Protein AF-T1F356-F1 (afdb_monomer)

pLDDT: mean 73.95, std 16.5, range [40.28, 96.88]

Solvent-accessible surface ar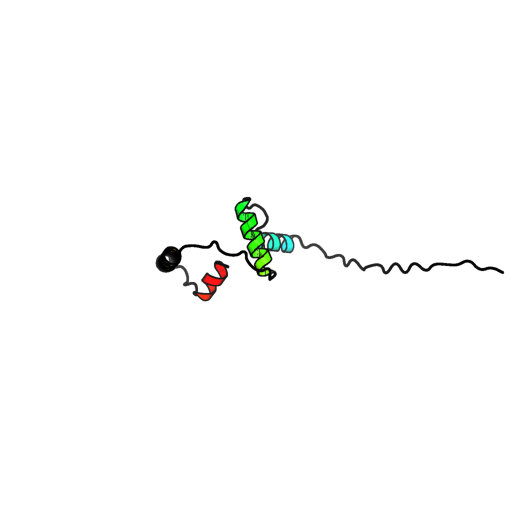ea (backbone atoms only — not comparable to full-atom values): 6787 Å² total; per-residue (Å²): 142,87,85,78,90,77,85,79,78,80,75,79,73,76,78,74,70,81,74,78,80,53,64,68,57,54,49,50,48,42,60,77,43,47,67,75,90,54,55,77,70,56,34,52,54,30,48,52,43,48,41,36,75,76,66,45,81,74,82,83,78,81,91,69,60,68,72,60,51,52,51,50,54,52,51,54,51,52,51,52,50,50,52,51,51,52,35,51,74,72,73,43,82,86,77,55,68,81,61,51,58,68,70,74,100

Radius of gyration: 26.52 Å; Cα contacts (8 Å, |Δi|>4): 27; chains: 1; bounding box: 29×66×85 Å

Mean predicted aligned error: 15.21 Å

Secondary structure (DSSP, 8-state):
--PPP-----------------HHHHHHHHHHHT-SS--HHHHHHHHHHHHHHTTPPPPPPPP--HHHHHHHHHHHHHHHHHHHHHHHHTTPPPPPHHHHHHHH-

InterPro domains:
  IPR027973 40S small subunit processome assembly factor 1-like [PF15375] (3-104)
  IPR052852 SSU Processome Component [PTHR28366] (4-93)

Structure (mmCIF, N/CA/C/O backbone):
data_AF-T1F356-F1
#
_entry.id   AF-T1F356-F1
#
loop_
_atom_site.group_PDB
_atom_site.id
_atom_site.type_symbol
_atom_site.label_atom_id
_atom_site.label_alt_id
_atom_site.label_comp_id
_atom_site.label_asym_id
_atom_site.label_entity_id
_atom_site.label_seq_id
_atom_site.pdbx_PDB_ins_code
_atom_site.Cartn_x
_atom_site.Cartn_y
_atom_site.Cartn_z
_atom_site.occupancy
_atom_site.B_iso_or_equiv
_atom_site.auth_seq_id
_atom_site.auth_comp_id
_atom_site.auth_asym_id
_atom_site.auth_atom_id
_atom_site.pdbx_PDB_model_num
ATOM 1 N N . MET A 1 1 ? 1.142 -43.519 -70.480 1.00 40.28 1 MET A N 1
ATOM 2 C CA . MET A 1 1 ? 1.250 -42.192 -69.831 1.00 40.28 1 MET A CA 1
ATOM 3 C C . MET A 1 1 ? 0.763 -42.289 -68.387 1.00 40.28 1 MET A C 1
ATOM 5 O O . MET A 1 1 ? -0.421 -42.510 -68.182 1.00 40.28 1 MET A O 1
ATOM 9 N N . ARG A 1 2 ? 1.642 -42.168 -67.387 1.00 41.19 2 ARG A N 1
ATOM 10 C CA . ARG A 1 2 ? 1.263 -42.047 -65.966 1.00 41.19 2 ARG A CA 1
ATOM 11 C C . ARG A 1 2 ? 2.036 -40.858 -65.400 1.00 41.19 2 ARG A C 1
ATOM 13 O O . ARG A 1 2 ? 3.245 -40.951 -65.239 1.00 41.19 2 ARG A O 1
ATOM 20 N N . LYS A 1 3 ? 1.358 -39.718 -65.232 1.00 47.22 3 LYS A N 1
ATOM 21 C CA . LYS A 1 3 ? 1.946 -38.489 -64.682 1.00 47.22 3 LYS A CA 1
ATOM 22 C C . LYS A 1 3 ? 1.795 -38.483 -63.162 1.00 47.22 3 LYS A C 1
ATOM 24 O O . LYS A 1 3 ? 0.748 -38.834 -62.625 1.00 47.22 3 LYS A O 1
ATOM 29 N N . GLU A 1 4 ? 2.893 -38.116 -62.525 1.00 48.53 4 GLU A N 1
ATOM 30 C CA . GLU A 1 4 ? 3.188 -38.174 -61.101 1.00 48.53 4 GLU A CA 1
ATOM 31 C C . GLU A 1 4 ? 2.381 -37.159 -60.278 1.00 48.53 4 GLU A C 1
ATOM 33 O O . GLU A 1 4 ? 2.070 -36.053 -60.727 1.00 48.53 4 GLU A O 1
ATOM 38 N N . LYS A 1 5 ? 2.079 -37.545 -59.033 1.00 48.78 5 LYS A N 1
ATOM 39 C CA . LYS A 1 5 ? 1.504 -36.692 -57.989 1.00 48.78 5 LYS A CA 1
ATOM 40 C C . LYS A 1 5 ? 2.488 -35.566 -57.638 1.00 48.78 5 LYS A C 1
ATOM 42 O O . LYS A 1 5 ? 3.629 -35.837 -57.279 1.00 48.78 5 LYS A O 1
ATOM 47 N N . LYS A 1 6 ? 2.036 -34.309 -57.678 1.00 42.72 6 LYS A N 1
ATOM 48 C CA . LYS A 1 6 ? 2.729 -33.164 -57.062 1.00 42.72 6 LYS A CA 1
ATOM 49 C C . LYS A 1 6 ? 1.852 -32.579 -55.961 1.00 42.72 6 LYS A C 1
ATOM 51 O O . LYS A 1 6 ? 0.970 -31.763 -56.225 1.00 42.72 6 LYS A O 1
ATOM 56 N N . ASP A 1 7 ? 2.136 -32.990 -54.731 1.00 45.81 7 ASP A N 1
ATOM 57 C CA . ASP A 1 7 ? 1.621 -32.382 -53.508 1.00 45.81 7 ASP A CA 1
ATOM 58 C C . ASP A 1 7 ? 2.107 -30.928 -53.409 1.00 45.81 7 ASP A C 1
ATOM 60 O O . ASP A 1 7 ? 3.254 -30.639 -53.051 1.00 45.81 7 ASP A O 1
ATOM 64 N N . LYS A 1 8 ? 1.235 -29.973 -53.745 1.00 47.91 8 LYS A N 1
ATOM 65 C CA . LYS A 1 8 ? 1.478 -28.547 -53.499 1.00 47.91 8 LYS A CA 1
ATOM 66 C C . LYS A 1 8 ? 1.246 -28.256 -52.016 1.00 47.91 8 LYS A C 1
ATOM 68 O O . LYS A 1 8 ? 0.164 -27.862 -51.598 1.00 47.91 8 LYS A O 1
ATOM 73 N N . LYS A 1 9 ? 2.302 -28.439 -51.223 1.00 47.28 9 LYS A N 1
ATOM 74 C CA . LYS A 1 9 ? 2.421 -27.959 -49.839 1.00 47.28 9 LYS A CA 1
ATOM 75 C C . LYS A 1 9 ? 2.325 -26.424 -49.846 1.00 47.28 9 LYS A C 1
ATOM 77 O O . LYS A 1 9 ? 3.317 -25.740 -50.102 1.00 47.28 9 LYS A O 1
ATOM 82 N N . ASN A 1 10 ? 1.130 -25.883 -49.609 1.00 48.47 10 ASN A N 1
ATOM 83 C CA . ASN A 1 10 ? 0.896 -24.446 -49.476 1.00 48.47 10 ASN A CA 1
ATOM 84 C C . ASN A 1 10 ? 1.524 -23.958 -48.158 1.00 48.47 10 ASN A C 1
ATOM 86 O O . ASN A 1 10 ? 0.895 -23.951 -47.105 1.00 48.47 10 ASN A O 1
ATOM 90 N N . LYS A 1 11 ? 2.820 -23.628 -48.196 1.00 48.25 11 LYS A N 1
ATOM 91 C CA . LYS A 1 11 ? 3.486 -22.871 -47.132 1.00 48.25 11 LYS A CA 1
ATOM 92 C C . LYS A 1 11 ? 3.016 -21.426 -47.247 1.00 48.25 11 LYS A C 1
ATOM 94 O O . LYS A 1 11 ? 3.670 -20.613 -47.902 1.00 48.25 11 LYS A O 1
ATOM 99 N N . GLU A 1 12 ? 1.899 -21.113 -46.603 1.00 50.97 12 GLU A N 1
ATOM 100 C CA . GLU A 1 12 ? 1.556 -19.731 -46.296 1.00 50.97 12 GLU A CA 1
ATOM 101 C C . GLU A 1 12 ? 2.667 -19.161 -45.415 1.00 50.97 12 GLU A C 1
ATOM 103 O O . GLU A 1 12 ? 2.821 -19.465 -44.232 1.00 50.97 12 GLU A O 1
ATOM 108 N N . LYS A 1 13 ? 3.533 -18.381 -46.061 1.00 49.59 13 LYS A N 1
ATOM 109 C CA . LYS A 1 13 ? 4.550 -17.567 -45.418 1.00 49.59 13 LYS A CA 1
ATOM 110 C C . LYS A 1 13 ? 3.819 -16.583 -44.513 1.00 49.59 13 LYS A C 1
ATOM 112 O O . LYS A 1 13 ? 3.349 -15.548 -44.982 1.00 49.59 13 LYS A O 1
ATOM 117 N N . VAL A 1 14 ? 3.750 -16.904 -43.223 1.00 52.16 14 VAL A N 1
ATOM 118 C CA . VAL A 1 14 ? 3.452 -15.944 -42.161 1.00 52.16 14 VAL A CA 1
ATOM 119 C C . VAL A 1 14 ? 4.406 -14.773 -42.365 1.00 52.16 14 VAL A C 1
ATOM 121 O O . VAL A 1 14 ? 5.616 -14.891 -42.149 1.00 52.16 14 VAL A O 1
ATOM 124 N N . LYS A 1 15 ? 3.872 -13.661 -42.878 1.00 51.31 15 LYS A N 1
ATOM 125 C CA . LYS A 1 15 ? 4.582 -12.395 -43.011 1.00 51.31 15 LYS A CA 1
ATOM 126 C C . LYS A 1 15 ? 4.944 -11.954 -41.596 1.00 51.31 15 LYS A C 1
ATOM 128 O O . LYS A 1 15 ? 4.151 -11.307 -40.924 1.00 51.31 15 LYS A O 1
ATOM 133 N N . LYS A 1 16 ? 6.137 -12.333 -41.134 1.00 51.75 16 LYS A N 1
ATOM 134 C CA . LYS A 1 16 ? 6.808 -11.673 -40.017 1.00 51.75 16 LYS A CA 1
ATOM 135 C C . LYS A 1 16 ? 7.064 -10.244 -40.480 1.00 51.75 16 LYS A C 1
ATOM 137 O O . LYS A 1 16 ? 8.066 -9.976 -41.142 1.00 51.75 16 LYS A O 1
ATOM 142 N N . SER A 1 17 ? 6.120 -9.346 -40.215 1.00 54.19 17 SER A N 1
ATOM 143 C CA . SER A 1 17 ? 6.418 -7.922 -40.199 1.00 54.19 17 SER A CA 1
ATOM 144 C C . SER A 1 17 ? 7.615 -7.759 -39.269 1.00 54.19 17 SER A C 1
ATOM 146 O O . SER A 1 17 ? 7.624 -8.272 -38.149 1.00 54.19 17 SER A O 1
ATOM 148 N N . LYS A 1 18 ? 8.685 -7.145 -39.774 1.00 59.16 18 LYS A N 1
ATOM 149 C CA . LYS A 1 18 ? 9.805 -6.721 -38.942 1.00 59.16 18 LYS A CA 1
ATOM 150 C C . LYS A 1 18 ? 9.230 -5.700 -37.968 1.00 59.16 18 LYS A C 1
ATOM 152 O O . LYS A 1 18 ? 9.03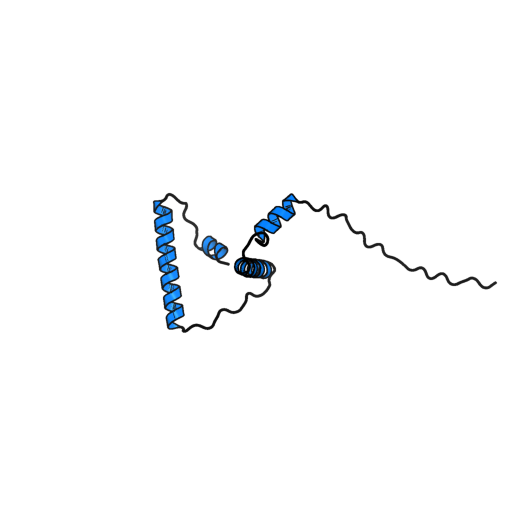8 -4.545 -38.324 1.00 59.16 18 LYS A O 1
ATOM 157 N N . ILE A 1 19 ? 8.863 -6.158 -36.778 1.00 63.47 19 ILE A N 1
ATOM 158 C CA . ILE A 1 19 ? 8.587 -5.285 -35.648 1.00 63.47 19 ILE A CA 1
ATOM 159 C C . ILE A 1 19 ? 9.954 -4.698 -35.309 1.00 63.47 19 ILE A C 1
ATOM 161 O O . ILE A 1 19 ? 10.797 -5.378 -34.727 1.00 63.47 19 ILE A O 1
ATOM 165 N N . GLU A 1 20 ? 10.227 -3.489 -35.789 1.00 70.12 20 GLU A N 1
ATOM 166 C CA . GLU A 1 20 ? 11.410 -2.741 -35.378 1.00 70.12 20 GLU A CA 1
ATOM 167 C C . GLU A 1 20 ? 11.319 -2.544 -33.862 1.00 70.12 20 GLU A C 1
ATOM 169 O O . GLU A 1 20 ? 10.425 -1.870 -33.349 1.00 70.12 20 GLU A O 1
ATOM 174 N N . PHE A 1 21 ? 12.197 -3.226 -33.129 1.00 69.31 21 PHE A N 1
ATOM 175 C CA . PHE A 1 21 ? 12.237 -3.171 -31.676 1.00 69.31 21 PHE A CA 1
ATOM 176 C C . PHE A 1 21 ? 12.872 -1.845 -31.247 1.00 69.31 21 PHE A C 1
ATOM 178 O O . PHE A 1 21 ? 14.094 -1.714 -31.181 1.00 69.31 21 PHE A O 1
ATOM 185 N N . ASP A 1 22 ? 12.037 -0.837 -30.993 1.00 83.56 22 ASP A N 1
ATOM 186 C CA . ASP A 1 22 ? 12.490 0.459 -30.492 1.00 83.56 22 ASP A CA 1
ATOM 187 C C . ASP A 1 22 ? 12.955 0.325 -29.033 1.00 83.56 22 ASP A C 1
ATOM 189 O O . ASP A 1 22 ? 12.159 0.263 -28.090 1.00 83.56 22 ASP A O 1
ATOM 193 N N . LEU A 1 23 ? 14.277 0.306 -28.851 1.00 81.50 23 LEU A N 1
ATOM 194 C CA . LEU A 1 23 ? 14.935 0.182 -27.551 1.00 81.50 23 LEU A CA 1
ATOM 195 C C . LEU A 1 23 ? 14.513 1.276 -26.561 1.00 81.50 23 LEU A C 1
ATOM 197 O O . LEU A 1 23 ? 14.518 1.031 -25.352 1.00 81.50 23 LEU A O 1
ATOM 201 N N . LYS A 1 24 ? 14.129 2.473 -27.034 1.00 81.56 24 LYS A N 1
ATOM 202 C CA . LYS A 1 24 ? 13.664 3.554 -26.152 1.00 81.56 24 LYS A CA 1
ATOM 203 C C . LYS A 1 24 ? 12.294 3.226 -25.572 1.00 81.56 24 LYS A C 1
ATOM 205 O O . LYS A 1 24 ? 12.102 3.389 -24.368 1.00 81.56 24 LYS A O 1
ATOM 210 N N . LYS A 1 25 ? 11.373 2.716 -26.393 1.00 82.00 25 LYS A N 1
ATOM 211 C CA . LYS A 1 25 ? 10.043 2.279 -25.937 1.00 82.00 25 LYS A CA 1
ATOM 212 C C . LYS A 1 25 ? 10.151 1.078 -25.014 1.00 82.00 25 LYS A C 1
ATOM 214 O O . LYS A 1 25 ? 9.625 1.138 -23.912 1.00 82.00 25 LYS A O 1
ATOM 219 N N . ALA A 1 26 ? 10.944 0.074 -25.383 1.00 77.44 26 ALA A N 1
ATOM 220 C CA . ALA A 1 26 ? 11.187 -1.087 -24.531 1.00 77.44 26 ALA A CA 1
ATOM 221 C C . ALA A 1 26 ? 11.810 -0.695 -23.178 1.00 77.44 26 ALA A C 1
ATOM 223 O O . ALA A 1 26 ? 11.419 -1.216 -22.137 1.00 77.44 26 ALA A O 1
ATOM 224 N N . LYS A 1 27 ? 12.741 0.271 -23.151 1.00 71.75 27 LYS A N 1
ATOM 225 C CA . LYS A 1 27 ? 13.284 0.818 -21.897 1.00 71.75 27 LYS A CA 1
ATOM 226 C C . LYS A 1 27 ? 12.195 1.491 -21.058 1.00 71.75 27 LYS A C 1
ATOM 228 O O . LYS A 1 27 ? 12.156 1.271 -19.852 1.00 71.75 27 LYS A O 1
ATOM 233 N N . MET A 1 28 ? 11.331 2.298 -21.674 1.00 74.88 28 MET A N 1
ATOM 234 C CA . MET A 1 28 ? 10.222 2.961 -20.979 1.00 74.88 28 MET A CA 1
ATOM 235 C C . MET A 1 28 ? 9.187 1.959 -20.469 1.00 74.88 28 MET A C 1
ATOM 237 O O . MET A 1 28 ? 8.722 2.109 -19.348 1.00 74.88 28 MET A O 1
ATOM 241 N N . GLU A 1 29 ? 8.894 0.906 -21.228 1.00 70.44 29 GLU A N 1
ATOM 242 C CA . GLU A 1 29 ? 8.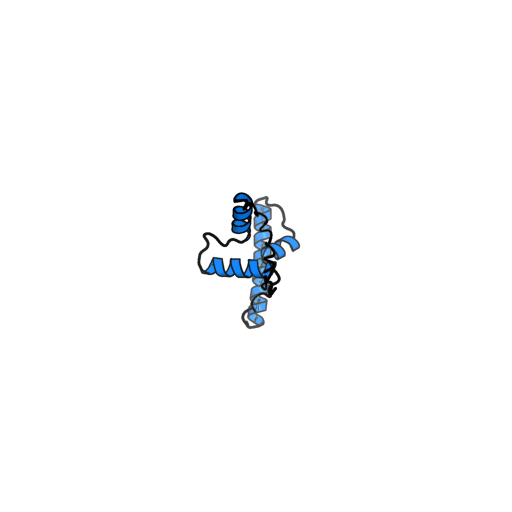033 -0.197 -20.804 1.00 70.44 29 GLU A CA 1
ATOM 243 C C . GLU A 1 29 ? 8.651 -0.949 -19.628 1.00 70.44 29 GLU A C 1
ATOM 245 O O . GLU A 1 29 ? 7.998 -1.123 -18.610 1.00 70.44 29 GLU A O 1
ATOM 250 N N . VAL A 1 30 ? 9.935 -1.304 -19.685 1.00 68.75 30 VAL A N 1
ATOM 251 C CA . VAL A 1 30 ? 10.634 -1.941 -18.557 1.00 68.75 30 VAL A CA 1
ATOM 252 C C . VAL A 1 30 ? 10.636 -1.045 -17.314 1.00 68.75 30 VAL A C 1
ATOM 254 O O . VAL A 1 30 ? 10.444 -1.550 -16.210 1.00 68.75 30 VAL A O 1
ATOM 257 N N . LEU A 1 31 ? 10.804 0.272 -17.475 1.00 67.06 31 LEU A N 1
ATOM 258 C CA . LEU A 1 31 ? 10.697 1.242 -16.377 1.00 67.06 31 LEU A CA 1
ATOM 259 C C . LEU A 1 31 ? 9.264 1.341 -15.834 1.00 67.06 31 LEU A C 1
ATOM 261 O O . LEU A 1 31 ? 9.063 1.394 -14.625 1.00 67.06 31 LEU A O 1
ATOM 265 N N . GLN A 1 32 ? 8.263 1.332 -16.711 1.00 67.56 32 GLN A N 1
ATOM 266 C CA . GLN A 1 32 ? 6.844 1.424 -16.363 1.00 67.56 32 GLN A CA 1
ATOM 267 C C . GLN A 1 32 ? 6.301 0.129 -15.736 1.00 67.56 32 GLN A C 1
ATOM 269 O O . GLN A 1 32 ? 5.351 0.171 -14.948 1.00 67.56 32 GLN A O 1
ATOM 274 N N . LEU A 1 33 ? 6.918 -1.005 -16.071 1.00 68.50 33 LEU A N 1
ATOM 275 C CA . LEU A 1 33 ? 6.667 -2.333 -15.514 1.00 68.50 33 LEU A CA 1
ATOM 276 C C . LEU A 1 33 ? 7.528 -2.619 -14.272 1.00 68.50 33 LEU A C 1
ATOM 278 O O . LEU A 1 33 ? 7.219 -3.538 -13.523 1.00 68.50 33 LEU A O 1
ATOM 282 N N . GLY A 1 34 ? 8.589 -1.843 -14.037 1.00 63.69 34 GLY A N 1
ATOM 283 C CA . GLY A 1 34 ? 9.454 -1.935 -12.858 1.00 63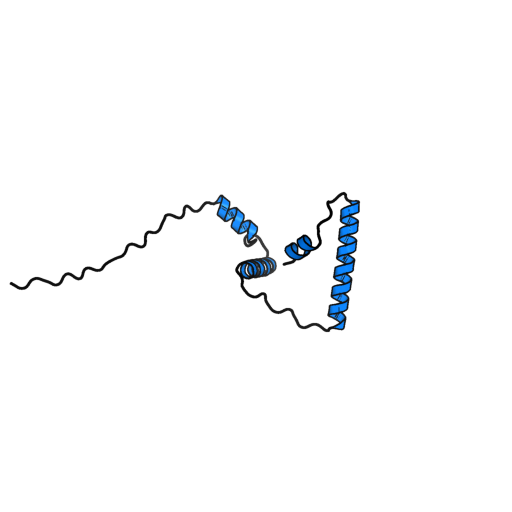.69 34 GLY A CA 1
ATOM 284 C C . GLY A 1 34 ? 10.338 -3.185 -12.782 1.00 63.69 34 GLY A C 1
ATOM 285 O O . GLY A 1 34 ? 11.042 -3.359 -11.806 1.00 63.69 34 GLY A O 1
ATOM 286 N N . LEU A 1 35 ? 10.360 -4.072 -13.778 1.00 66.38 35 LEU A N 1
ATOM 287 C CA . LEU A 1 35 ? 10.903 -5.431 -13.598 1.00 66.38 35 LEU A CA 1
ATOM 288 C C . LEU A 1 35 ? 12.439 -5.524 -13.495 1.00 66.38 35 LEU A C 1
ATOM 290 O O . LEU A 1 35 ? 12.966 -6.532 -13.018 1.00 66.38 35 LEU A O 1
ATOM 294 N N . LYS A 1 36 ? 13.186 -4.510 -13.951 1.00 63.62 36 LYS A N 1
ATOM 295 C CA . LYS A 1 36 ? 14.658 -4.552 -14.000 1.00 63.62 36 LYS A CA 1
ATOM 296 C C . LYS A 1 36 ? 15.277 -3.784 -12.828 1.00 63.62 36 LYS A C 1
ATOM 298 O O . LYS A 1 36 ? 15.103 -2.577 -12.733 1.00 63.62 36 LYS A O 1
ATOM 303 N N . GLY A 1 37 ? 16.072 -4.480 -12.010 1.00 69.75 37 GLY A N 1
ATOM 304 C CA . GLY A 1 37 ? 16.873 -3.894 -10.922 1.00 69.75 37 GLY A CA 1
ATOM 305 C C . GLY A 1 37 ? 16.248 -3.944 -9.523 1.00 69.75 37 GLY A C 1
ATOM 306 O O . GLY A 1 37 ? 16.894 -3.507 -8.582 1.00 69.75 37 GLY A O 1
ATOM 307 N N . LEU A 1 38 ? 15.036 -4.487 -9.386 1.00 70.19 38 LEU A N 1
ATOM 308 C CA . LEU A 1 38 ? 14.358 -4.657 -8.097 1.00 70.19 38 LEU A CA 1
ATOM 309 C C . LEU A 1 38 ? 14.886 -5.869 -7.309 1.00 70.19 38 LEU A C 1
ATOM 311 O O . LEU A 1 38 ? 15.391 -6.826 -7.911 1.00 70.19 38 LEU A O 1
ATOM 315 N N . ALA A 1 39 ? 14.752 -5.845 -5.980 1.00 80.31 39 ALA A N 1
ATOM 316 C CA . ALA A 1 39 ? 14.965 -7.019 -5.121 1.00 80.31 39 ALA A CA 1
ATOM 317 C C . ALA A 1 39 ? 13.903 -8.109 -5.396 1.00 80.31 39 ALA A C 1
ATOM 319 O O . ALA A 1 39 ? 12.908 -7.837 -6.067 1.00 80.31 39 ALA A O 1
ATOM 320 N N . SER A 1 40 ? 14.098 -9.353 -4.931 1.00 75.88 40 SER A N 1
ATOM 321 C CA . SER A 1 40 ? 13.157 -10.467 -5.196 1.00 75.88 40 SER A CA 1
ATOM 322 C C . SER A 1 40 ? 11.711 -10.106 -4.859 1.00 75.88 40 SER A C 1
ATOM 324 O O . SER A 1 40 ? 10.828 -10.269 -5.694 1.00 75.88 40 SER A O 1
ATOM 326 N N . ASP A 1 41 ? 11.506 -9.527 -3.683 1.00 80.12 41 ASP A N 1
ATOM 327 C CA . ASP A 1 41 ? 10.180 -9.255 -3.127 1.00 80.12 41 ASP A CA 1
ATOM 328 C C . ASP A 1 41 ? 9.496 -8.111 -3.891 1.00 80.12 41 ASP A C 1
ATOM 330 O O . ASP A 1 41 ? 8.316 -8.153 -4.231 1.00 80.12 41 ASP A O 1
ATOM 334 N N . GLU A 1 42 ? 10.284 -7.108 -4.274 1.00 81.69 42 GLU A N 1
ATOM 335 C CA . GLU A 1 42 ? 9.828 -5.978 -5.078 1.00 81.69 42 GLU A CA 1
ATOM 336 C C . GLU A 1 42 ? 9.464 -6.397 -6.515 1.00 81.69 42 GLU A C 1
ATOM 338 O O . GLU A 1 42 ? 8.572 -5.802 -7.130 1.00 81.69 42 GLU A O 1
ATOM 343 N N . LYS A 1 43 ? 10.119 -7.433 -7.065 1.00 82.25 43 LYS A N 1
ATOM 344 C CA . LYS A 1 43 ? 9.751 -7.997 -8.374 1.00 82.25 43 LYS A CA 1
ATOM 345 C C . LYS A 1 43 ? 8.388 -8.664 -8.320 1.00 82.25 43 LYS A C 1
ATOM 347 O O . LYS A 1 43 ? 7.605 -8.477 -9.250 1.00 82.25 43 LYS A O 1
ATOM 352 N N . GLU A 1 44 ? 8.096 -9.421 -7.267 1.00 84.06 44 GLU A N 1
ATOM 353 C CA . GLU A 1 44 ? 6.794 -10.074 -7.110 1.00 84.06 44 GLU A CA 1
ATOM 354 C C . GLU A 1 44 ? 5.678 -9.028 -7.104 1.00 84.06 44 GLU A C 1
ATOM 356 O O . GLU A 1 44 ? 4.768 -9.089 -7.935 1.00 84.06 44 GLU A O 1
ATOM 361 N N . ASP A 1 45 ? 5.820 -7.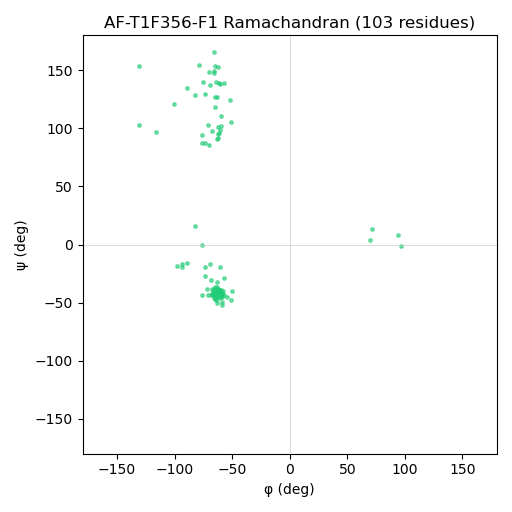978 -6.298 1.00 83.88 45 ASP A N 1
ATOM 362 C CA . ASP A 1 45 ? 4.865 -6.869 -6.264 1.00 83.88 45 ASP A CA 1
ATOM 363 C C . ASP A 1 45 ? 4.713 -6.172 -7.627 1.00 83.88 45 ASP A C 1
ATOM 365 O O . ASP A 1 45 ? 3.594 -5.875 -8.067 1.00 83.88 45 ASP A O 1
ATOM 369 N N . ALA A 1 46 ? 5.820 -5.930 -8.335 1.00 83.88 46 ALA A N 1
ATOM 370 C CA . ALA A 1 46 ? 5.796 -5.325 -9.665 1.00 83.88 46 ALA A CA 1
ATOM 371 C C . ALA A 1 46 ? 5.074 -6.216 -10.693 1.00 83.88 46 ALA A C 1
ATOM 373 O O . ALA A 1 46 ? 4.268 -5.717 -11.488 1.00 83.88 46 ALA A O 1
ATOM 374 N N . THR A 1 47 ? 5.295 -7.533 -10.649 1.00 84.12 47 THR A N 1
ATOM 375 C CA . THR A 1 47 ? 4.611 -8.490 -11.532 1.00 84.12 47 THR A CA 1
ATOM 376 C C . THR A 1 47 ? 3.119 -8.579 -11.227 1.00 84.12 47 THR A C 1
ATOM 378 O O . THR A 1 47 ? 2.310 -8.530 -12.153 1.00 84.12 47 THR A O 1
ATOM 381 N N . VAL A 1 48 ? 2.722 -8.605 -9.951 1.00 86.62 48 VAL A N 1
ATOM 382 C CA . VAL A 1 48 ? 1.308 -8.603 -9.548 1.00 86.62 48 VAL A CA 1
ATOM 383 C C . VAL A 1 48 ? 0.608 -7.339 -10.051 1.00 86.62 48 VAL A C 1
ATOM 385 O O . VAL A 1 48 ? -0.489 -7.423 -10.614 1.00 86.62 48 VAL A O 1
ATOM 388 N N . ARG A 1 49 ? 1.249 -6.170 -9.936 1.00 85.00 49 ARG A N 1
ATOM 389 C CA . ARG A 1 49 ? 0.712 -4.906 -10.472 1.00 85.00 49 ARG A CA 1
ATOM 390 C C . ARG A 1 49 ? 0.598 -4.924 -11.993 1.00 85.00 49 ARG A C 1
ATOM 392 O O . ARG A 1 49 ? -0.410 -4.468 -12.532 1.00 85.00 49 ARG A O 1
ATOM 399 N N . MET A 1 50 ? 1.604 -5.451 -12.693 1.00 85.00 50 MET A N 1
ATOM 400 C CA . MET A 1 50 ? 1.568 -5.612 -14.150 1.00 85.00 50 MET A CA 1
ATOM 401 C C . MET A 1 50 ? 0.392 -6.493 -14.572 1.00 85.00 50 MET A C 1
ATOM 403 O O . MET A 1 50 ? -0.417 -6.083 -15.400 1.00 85.00 50 MET A O 1
ATOM 407 N N . LEU A 1 51 ? 0.264 -7.672 -13.970 1.00 85.62 51 LEU A N 1
ATOM 408 C CA . LEU A 1 51 ? -0.806 -8.617 -14.275 1.00 85.62 51 LEU A CA 1
ATOM 409 C C . LEU A 1 51 ? -2.183 -8.017 -13.971 1.00 85.62 51 LEU A C 1
ATOM 411 O O . LEU A 1 51 ? -3.094 -8.144 -14.784 1.00 85.62 51 LEU A O 1
ATOM 415 N N . THR A 1 52 ? -2.323 -7.291 -12.860 1.00 87.31 52 THR A N 1
ATOM 416 C CA . THR A 1 52 ? -3.578 -6.605 -12.512 1.00 87.31 52 THR A CA 1
ATOM 417 C C . THR A 1 52 ? -3.959 -5.552 -13.558 1.00 87.31 52 THR A C 1
ATOM 419 O O . THR A 1 52 ? -5.117 -5.485 -13.967 1.00 87.31 52 THR A O 1
ATOM 422 N N . LYS A 1 53 ? -2.994 -4.774 -14.070 1.00 84.25 53 LYS A N 1
ATOM 423 C CA . LYS A 1 53 ? -3.229 -3.817 -15.172 1.00 84.25 53 LYS A CA 1
ATOM 424 C C . LYS A 1 53 ? -3.651 -4.500 -16.474 1.00 84.25 53 LYS A C 1
ATOM 426 O O . LYS A 1 53 ? -4.427 -3.925 -17.229 1.00 84.25 53 LYS A O 1
ATOM 431 N N . LEU A 1 54 ? -3.160 -5.714 -16.721 1.00 87.81 54 LEU A N 1
ATOM 432 C CA . LEU A 1 54 ? -3.566 -6.558 -17.849 1.00 87.81 54 LEU A CA 1
ATOM 433 C C . LEU A 1 54 ? -4.940 -7.222 -17.638 1.00 87.81 54 LEU A C 1
ATOM 435 O O . LEU A 1 54 ? -5.412 -7.936 -18.517 1.00 87.81 54 LEU A O 1
ATOM 439 N N . GLY A 1 55 ? -5.587 -6.985 -16.493 1.00 86.19 55 GLY A N 1
ATOM 440 C CA . GLY A 1 55 ? -6.913 -7.507 -16.171 1.00 86.19 55 GLY A CA 1
ATOM 441 C C . GLY A 1 55 ? -6.903 -8.822 -15.391 1.00 86.19 55 GLY A C 1
ATOM 442 O O . GLY A 1 55 ? -7.965 -9.408 -15.183 1.00 86.19 55 GLY A O 1
ATOM 443 N N . ALA A 1 56 ? -5.741 -9.297 -14.930 1.00 93.56 56 ALA A N 1
ATOM 444 C CA . ALA A 1 56 ? -5.694 -10.423 -14.005 1.00 93.56 56 ALA A CA 1
ATOM 445 C C . ALA A 1 56 ? -6.319 -10.037 -12.656 1.00 93.56 56 ALA A C 1
ATOM 447 O O . ALA A 1 56 ? -6.229 -8.897 -12.195 1.00 93.56 56 ALA A O 1
ATOM 448 N N . LYS A 1 57 ? -6.943 -11.009 -11.989 1.00 93.50 57 LYS A N 1
ATOM 449 C CA . LYS A 1 57 ? -7.522 -10.795 -10.663 1.00 93.50 57 LYS A CA 1
ATOM 450 C C . LYS A 1 57 ? -6.403 -10.703 -9.614 1.00 93.50 57 LYS A C 1
ATOM 452 O O . LYS A 1 57 ? -5.577 -11.616 -9.565 1.00 93.50 57 LYS A O 1
ATOM 457 N N . PRO A 1 58 ? -6.386 -9.670 -8.750 1.00 90.50 58 PRO A N 1
ATOM 458 C CA . PRO A 1 58 ? -5.381 -9.563 -7.701 1.00 90.50 58 PRO A CA 1
ATOM 459 C C . PRO A 1 58 ? -5.516 -10.702 -6.675 1.00 90.50 58 PRO A C 1
ATOM 461 O O . PRO A 1 58 ? -6.618 -11.240 -6.482 1.00 90.50 58 PRO A O 1
ATOM 464 N N . PRO A 1 59 ? -4.415 -11.070 -5.995 1.00 91.31 59 PRO A N 1
ATOM 465 C CA . PRO A 1 59 ? -4.435 -12.104 -4.968 1.00 91.31 59 PRO A CA 1
ATOM 466 C C . PRO A 1 59 ? -5.338 -11.707 -3.792 1.00 91.31 59 PRO A C 1
ATOM 468 O O . PRO A 1 59 ? -5.559 -10.529 -3.508 1.00 91.31 59 PRO A O 1
ATOM 471 N N . LYS A 1 60 ? -5.886 -12.709 -3.094 1.00 91.19 60 LYS A N 1
ATOM 472 C CA . LYS A 1 60 ? -6.747 -12.471 -1.928 1.00 91.19 60 LYS A CA 1
ATOM 473 C C . LYS A 1 60 ? -5.928 -11.914 -0.764 1.00 91.19 60 LYS A C 1
ATOM 475 O O . LYS A 1 60 ? -4.864 -12.433 -0.439 1.00 91.19 60 LYS A O 1
ATOM 480 N N . ASN A 1 61 ? -6.484 -10.912 -0.087 1.00 88.62 61 ASN A N 1
ATOM 481 C CA . ASN A 1 61 ? -5.918 -10.401 1.157 1.00 88.62 61 ASN A CA 1
ATOM 482 C C . ASN A 1 61 ? -5.985 -11.463 2.260 1.00 88.62 61 ASN A C 1
ATOM 484 O O . ASN A 1 61 ? -6.920 -12.266 2.313 1.00 88.62 61 ASN A O 1
ATOM 488 N N . LYS A 1 62 ? -5.010 -11.424 3.173 1.00 91.19 62 LYS A N 1
ATOM 489 C CA . LYS A 1 62 ? -5.004 -12.277 4.365 1.00 91.19 62 LYS A CA 1
ATOM 490 C C . LYS A 1 62 ? -6.229 -11.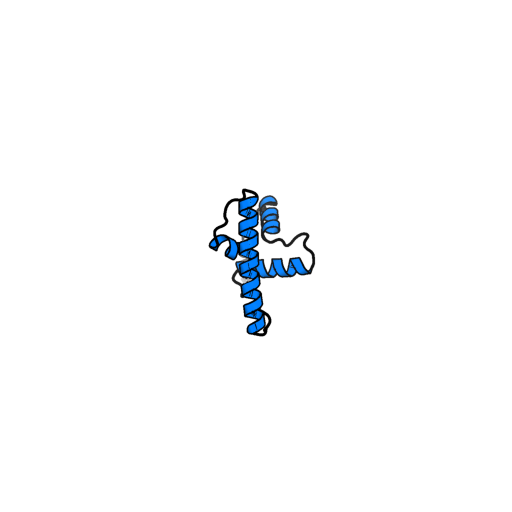972 5.231 1.00 91.19 62 LYS A C 1
ATOM 492 O O . LYS A 1 62 ? -6.582 -10.806 5.420 1.00 91.19 62 LYS A O 1
ATOM 497 N N . ALA A 1 63 ? -6.854 -13.017 5.768 1.00 91.44 63 ALA A N 1
ATOM 498 C CA . ALA A 1 63 ? -7.901 -12.864 6.768 1.00 91.44 63 ALA A CA 1
ATOM 499 C C . ALA A 1 63 ? -7.292 -12.260 8.041 1.00 91.44 63 ALA A C 1
ATOM 501 O O . ALA A 1 63 ? -6.287 -12.751 8.551 1.00 91.44 63 ALA A O 1
ATOM 502 N N . VAL A 1 64 ? -7.885 -11.174 8.525 1.00 92.38 64 VAL A N 1
ATOM 503 C CA . VAL A 1 64 ? -7.470 -10.463 9.741 1.00 92.38 64 VAL A CA 1
ATOM 504 C C . VAL A 1 64 ? -8.690 -10.237 10.622 1.00 92.38 64 VAL A C 1
ATOM 506 O O . VAL A 1 64 ? -9.814 -10.167 10.117 1.00 92.38 64 VAL A O 1
ATOM 509 N N . ASN A 1 65 ? -8.487 -10.115 11.935 1.00 96.88 65 ASN A N 1
ATOM 510 C CA . ASN A 1 65 ? -9.582 -9.823 12.853 1.00 96.88 65 ASN A CA 1
ATOM 511 C C . ASN A 1 65 ? -10.226 -8.473 12.494 1.00 96.88 65 ASN A C 1
ATOM 513 O O . ASN A 1 65 ? -9.535 -7.492 12.209 1.00 96.88 65 ASN A O 1
ATOM 517 N N . TYR A 1 66 ? -11.556 -8.405 12.534 1.00 93.12 66 TYR A N 1
ATOM 518 C CA . TYR A 1 66 ? -12.302 -7.205 12.166 1.00 93.12 66 TYR A CA 1
ATOM 519 C C . TYR A 1 66 ? -11.913 -5.971 12.997 1.00 93.12 66 TYR A C 1
ATOM 521 O O . TYR A 1 66 ? -11.758 -4.880 12.446 1.00 93.12 66 TYR A O 1
ATOM 529 N N . LYS A 1 67 ? -11.682 -6.133 14.307 1.00 95.88 67 LYS A N 1
ATOM 530 C CA . LYS A 1 67 ? -11.271 -5.017 15.177 1.00 95.88 67 LYS A CA 1
ATOM 531 C C . LYS A 1 67 ? -9.905 -4.459 14.766 1.00 95.88 67 LYS A C 1
ATOM 533 O O . LYS A 1 67 ? -9.729 -3.246 14.682 1.00 95.88 67 LYS A O 1
ATOM 538 N N . GLU A 1 68 ? -8.963 -5.341 14.439 1.00 93.69 68 GLU A N 1
ATOM 539 C CA . GLU A 1 68 ? -7.630 -4.960 13.962 1.00 93.69 68 GLU A CA 1
ATOM 540 C C . GLU A 1 68 ? -7.684 -4.300 12.585 1.00 93.69 68 GLU A C 1
ATOM 542 O O . GLU A 1 68 ? -6.966 -3.334 12.326 1.00 93.69 68 GLU A O 1
ATOM 547 N N . PHE A 1 69 ? -8.552 -4.791 11.699 1.00 93.00 69 PHE A N 1
ATOM 548 C CA . PHE A 1 69 ? -8.767 -4.193 10.387 1.00 93.00 69 PHE A CA 1
ATOM 549 C C . PHE A 1 69 ? -9.281 -2.754 10.499 1.00 93.00 69 PHE A C 1
ATOM 551 O O . PHE A 1 69 ? -8.751 -1.855 9.841 1.00 93.00 69 PHE A O 1
ATOM 558 N N . LEU A 1 70 ? -10.273 -2.517 11.363 1.00 94.50 70 LEU A N 1
ATOM 559 C CA . LEU A 1 70 ? -10.792 -1.174 11.611 1.00 94.50 70 LEU A CA 1
ATOM 560 C C . LEU A 1 70 ? -9.718 -0.248 12.187 1.00 94.50 70 LEU A C 1
ATOM 562 O O . LEU A 1 70 ? -9.570 0.877 11.707 1.00 94.50 70 LEU A O 1
ATOM 566 N N . ALA A 1 71 ? -8.933 -0.728 13.155 1.00 94.81 71 ALA A N 1
ATOM 567 C CA . ALA A 1 71 ? -7.833 0.040 13.732 1.00 94.81 71 ALA A CA 1
ATOM 568 C C . ALA A 1 71 ? -6.785 0.424 12.670 1.00 94.81 71 ALA A C 1
ATOM 570 O O . ALA A 1 71 ? -6.405 1.592 12.573 1.00 94.81 71 ALA A O 1
ATOM 571 N N . LYS A 1 72 ? -6.388 -0.524 11.806 1.00 92.56 72 LYS A N 1
ATOM 572 C CA . LYS A 1 72 ? -5.486 -0.264 10.668 1.00 92.56 72 LYS A CA 1
ATOM 573 C C . LYS A 1 72 ? -6.070 0.762 9.697 1.00 92.56 72 LYS A C 1
ATOM 575 O O . LYS A 1 72 ? -5.371 1.670 9.260 1.00 92.56 72 LYS A O 1
ATOM 580 N N . LYS A 1 73 ? -7.366 0.680 9.386 1.00 92.12 73 LYS A N 1
ATOM 581 C CA . LYS A 1 73 ? -8.022 1.656 8.501 1.00 92.12 73 LYS A CA 1
ATOM 582 C C . LYS A 1 73 ? -8.055 3.064 9.087 1.00 92.12 73 LYS A C 1
ATOM 584 O O . LYS A 1 73 ? -7.875 4.041 8.356 1.00 92.12 73 LYS A O 1
ATOM 589 N N . GLN A 1 74 ? -8.282 3.184 10.391 1.00 93.31 74 GLN A N 1
ATOM 590 C CA . GLN A 1 74 ? -8.273 4.477 11.071 1.00 93.31 74 GLN A CA 1
ATOM 591 C C . GLN A 1 74 ? -6.866 5.081 11.109 1.00 93.31 74 GLN A C 1
ATOM 593 O O . GLN A 1 74 ? -6.713 6.263 10.789 1.00 93.31 74 GLN A O 1
ATOM 598 N N . SER A 1 75 ? -5.839 4.284 11.415 1.00 92.88 75 SER A N 1
ATOM 599 C CA . SER A 1 75 ? -4.452 4.760 11.428 1.00 92.88 75 SER A CA 1
ATOM 600 C C . SER A 1 75 ? -3.963 5.160 10.033 1.00 92.88 75 SER A C 1
ATOM 602 O O . SER A 1 75 ? -3.372 6.228 9.880 1.00 92.88 75 SER A O 1
ATOM 604 N N . GLU A 1 76 ? -4.300 4.392 8.990 1.00 90.62 76 GLU A N 1
ATOM 605 C CA . GLU A 1 76 ? -4.042 4.759 7.589 1.00 90.62 76 GLU A CA 1
ATOM 606 C C . GLU A 1 76 ? -4.635 6.129 7.241 1.00 90.62 76 GLU A C 1
ATOM 608 O O . GLU A 1 76 ? -3.963 6.959 6.624 1.00 90.62 76 GLU A O 1
ATOM 613 N N . LYS A 1 77 ? -5.885 6.385 7.649 1.00 90.81 77 LYS A N 1
ATOM 614 C CA . LYS A 1 77 ? -6.566 7.662 7.401 1.00 90.81 77 LYS A CA 1
ATOM 615 C C . LYS A 1 77 ? -5.875 8.817 8.124 1.00 90.81 77 LYS A C 1
ATOM 617 O O . LYS A 1 77 ? -5.695 9.873 7.524 1.00 90.81 77 LYS A O 1
ATOM 622 N N . GLN A 1 78 ? -5.485 8.627 9.383 1.00 90.81 78 GLN A N 1
ATOM 623 C CA . GLN A 1 78 ? -4.791 9.659 10.156 1.00 90.81 78 GLN A CA 1
ATOM 624 C C . GLN A 1 78 ? -3.408 9.968 9.579 1.00 90.81 78 GLN A C 1
ATOM 626 O O . GLN A 1 78 ? -3.064 11.135 9.414 1.00 90.81 78 GLN A O 1
ATOM 631 N N . ASN A 1 79 ? -2.643 8.942 9.208 1.00 89.88 79 ASN A N 1
ATOM 632 C CA . ASN A 1 79 ? -1.331 9.117 8.5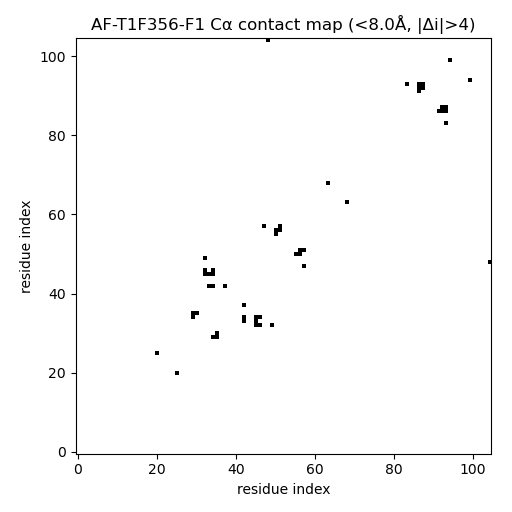88 1.00 89.88 79 ASN A CA 1
ATOM 633 C C . ASN A 1 79 ? -1.439 9.855 7.251 1.00 89.88 79 ASN A C 1
ATOM 635 O O . ASN A 1 79 ? -0.637 10.743 6.979 1.00 89.88 79 ASN A O 1
ATOM 639 N N . LEU A 1 80 ? -2.473 9.560 6.456 1.00 86.19 80 LEU A N 1
ATOM 640 C CA . LEU A 1 80 ? -2.723 10.264 5.200 1.00 86.19 80 LEU A CA 1
ATOM 641 C C . LEU A 1 80 ? -3.032 11.754 5.416 1.00 86.19 80 LEU A C 1
ATOM 643 O O . LEU A 1 80 ? -2.600 12.592 4.628 1.00 86.19 80 LEU A O 1
ATOM 647 N N . LEU A 1 81 ? -3.796 12.088 6.460 1.00 87.06 81 LEU A N 1
ATOM 648 C CA . LEU A 1 81 ? -4.099 13.479 6.809 1.00 87.06 81 LEU A CA 1
ATOM 649 C C . LEU A 1 81 ? -2.831 14.223 7.233 1.00 87.06 81 LEU A C 1
ATOM 651 O O . LEU A 1 81 ? -2.552 15.289 6.689 1.00 87.06 81 LEU A O 1
ATOM 655 N N . LYS A 1 82 ? -2.019 13.610 8.101 1.00 87.62 82 LYS A N 1
ATOM 656 C CA . LYS A 1 82 ? -0.725 14.163 8.526 1.00 87.62 82 LYS A CA 1
ATOM 657 C C . LYS A 1 82 ? 0.215 14.378 7.341 1.00 87.62 82 LYS A C 1
ATOM 659 O O . LYS A 1 82 ? 0.805 15.441 7.205 1.00 87.62 82 LYS A O 1
ATOM 664 N N . GLU A 1 83 ? 0.322 13.409 6.433 1.00 85.88 83 GLU A N 1
ATOM 665 C CA . GLU A 1 83 ? 1.159 13.540 5.234 1.00 85.88 83 GLU A CA 1
ATOM 666 C C . GLU A 1 83 ? 0.671 14.679 4.323 1.00 85.88 83 GLU A C 1
ATOM 668 O O . GLU A 1 83 ? 1.474 15.429 3.767 1.00 85.88 83 GLU A O 1
ATOM 673 N N . GLN A 1 84 ? -0.648 14.861 4.197 1.00 82.19 84 GLN A N 1
ATOM 674 C CA . GLN A 1 84 ? -1.221 15.985 3.454 1.00 82.19 84 GLN A CA 1
ATOM 675 C C . GLN A 1 84 ? -0.932 17.332 4.116 1.00 82.19 84 GLN A C 1
ATOM 677 O O . GLN A 1 84 ? -0.653 18.297 3.406 1.00 82.19 84 GLN A O 1
ATOM 682 N N . GLU A 1 85 ? -0.999 17.414 5.441 1.00 85.38 85 GLU A N 1
ATOM 683 C CA . GLU A 1 85 ? -0.652 18.618 6.201 1.00 85.38 85 GLU A CA 1
ATOM 684 C C . GLU A 1 85 ? 0.822 18.969 6.017 1.00 85.38 85 GLU A C 1
ATOM 686 O O . GLU A 1 85 ? 1.129 20.079 5.582 1.00 85.38 85 GLU A O 1
ATOM 691 N N . MET A 1 86 ? 1.720 18.002 6.216 1.00 83.12 86 MET A N 1
ATOM 692 C CA . MET A 1 86 ? 3.155 18.183 5.989 1.0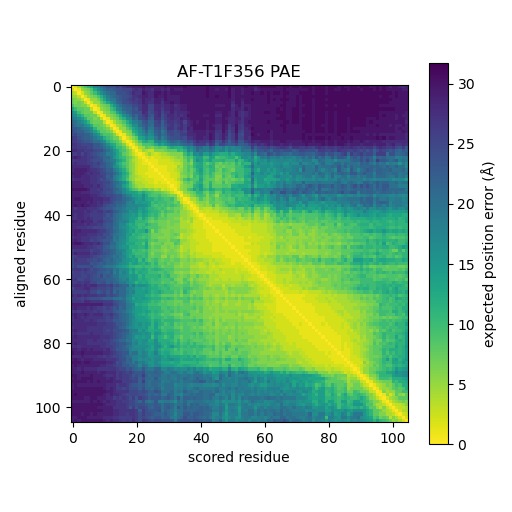0 83.12 86 MET A CA 1
ATOM 693 C C . MET A 1 86 ? 3.436 18.630 4.552 1.00 83.12 86 MET A C 1
ATOM 695 O O . MET A 1 86 ? 4.181 19.576 4.315 1.00 83.12 86 MET A O 1
ATOM 699 N N . ARG A 1 87 ? 2.771 18.025 3.567 1.00 81.38 87 ARG A N 1
ATOM 700 C CA . ARG A 1 87 ? 2.916 18.420 2.163 1.00 81.38 87 ARG A CA 1
ATOM 701 C C . ARG A 1 87 ? 2.453 19.853 1.882 1.00 81.38 87 ARG A C 1
ATOM 703 O O . ARG A 1 87 ? 3.078 20.511 1.054 1.00 81.38 87 ARG A O 1
ATOM 710 N N . LYS A 1 88 ? 1.393 20.335 2.543 1.00 80.31 88 LYS A N 1
ATOM 711 C CA . LYS A 1 88 ? 0.960 21.744 2.456 1.00 80.31 88 LYS A CA 1
ATOM 712 C C . LYS A 1 88 ? 2.005 22.677 3.067 1.00 80.31 88 LYS A C 1
ATOM 714 O O . LYS A 1 88 ? 2.318 23.694 2.459 1.00 80.31 88 LYS A O 1
ATOM 719 N N . LEU A 1 89 ? 2.550 22.310 4.230 1.00 81.75 89 LEU A N 1
ATOM 720 C CA . LEU A 1 89 ? 3.595 23.062 4.935 1.00 81.75 89 LEU A CA 1
ATOM 721 C C . LEU A 1 89 ? 4.858 23.237 4.078 1.00 81.75 89 LEU A C 1
ATOM 723 O O . LEU A 1 89 ? 5.397 24.334 4.004 1.00 81.75 89 LEU A O 1
ATOM 727 N N . PHE A 1 90 ? 5.279 22.197 3.354 1.00 81.44 90 PHE A N 1
ATOM 728 C CA . PHE A 1 90 ? 6.424 22.256 2.433 1.00 81.44 90 PHE A CA 1
ATOM 729 C C . PHE A 1 90 ? 6.092 22.837 1.039 1.00 81.44 90 PHE A C 1
ATOM 731 O O . PHE A 1 90 ? 6.854 22.641 0.093 1.00 81.44 90 PHE A O 1
ATOM 738 N N . GLY A 1 91 ? 4.951 23.517 0.866 1.00 77.75 91 GLY A N 1
ATOM 739 C CA . GLY A 1 91 ? 4.582 24.183 -0.395 1.00 77.75 91 GLY A CA 1
ATOM 740 C C . GLY A 1 91 ? 4.195 23.240 -1.546 1.00 77.75 91 GLY A C 1
ATOM 741 O O . GLY A 1 91 ? 4.096 23.655 -2.703 1.00 77.75 91 GLY A O 1
ATOM 742 N N . GLY A 1 92 ? 3.962 21.957 -1.264 1.00 74.06 92 GLY A N 1
ATOM 743 C CA . GLY A 1 92 ? 3.565 20.967 -2.258 1.00 74.06 92 GLY A CA 1
ATOM 744 C C . GLY A 1 92 ? 2.098 21.103 -2.676 1.00 74.06 92 GLY A C 1
ATOM 745 O O . GLY A 1 92 ? 1.202 21.271 -1.850 1.00 74.06 92 GLY A O 1
ATOM 746 N N . LYS A 1 93 ? 1.815 20.942 -3.976 1.00 70.19 93 LYS A N 1
ATOM 747 C CA . LYS A 1 93 ? 0.436 20.931 -4.500 1.00 70.19 93 LYS A CA 1
ATOM 748 C C . LYS A 1 93 ? -0.410 19.844 -3.825 1.00 70.19 93 LYS A C 1
ATOM 750 O O . LYS A 1 93 ? 0.049 18.708 -3.650 1.00 70.19 93 LYS A O 1
ATOM 755 N N . LEU A 1 94 ? -1.663 20.185 -3.519 1.00 65.12 94 LEU A N 1
ATOM 756 C CA . LEU A 1 94 ? -2.670 19.262 -2.996 1.00 65.12 94 LEU A CA 1
ATOM 757 C C . LEU A 1 94 ? -3.010 18.188 -4.036 1.00 65.12 94 LEU A C 1
ATOM 759 O O . LEU A 1 94 ? -3.510 18.495 -5.117 1.00 65.12 94 LEU A O 1
ATOM 763 N N . ILE A 1 95 ? -2.761 16.918 -3.706 1.00 65.75 95 ILE A N 1
ATOM 764 C CA . ILE A 1 95 ? -3.202 15.791 -4.537 1.00 65.75 95 ILE A CA 1
ATOM 765 C C . ILE A 1 95 ? -4.666 15.480 -4.213 1.00 65.75 95 ILE A C 1
ATOM 767 O O . ILE A 1 95 ? -5.031 15.279 -3.055 1.00 65.75 95 ILE A O 1
ATOM 771 N N . LYS A 1 96 ? -5.513 15.404 -5.246 1.00 63.44 96 LYS A N 1
ATOM 772 C CA . LYS A 1 96 ? -6.913 14.970 -5.113 1.00 63.44 96 LYS A CA 1
ATOM 773 C C . LYS A 1 96 ? -6.970 13.508 -4.653 1.00 63.44 96 LYS A C 1
ATOM 775 O O . LYS A 1 96 ? -6.225 12.685 -5.174 1.00 63.44 96 LYS A O 1
ATOM 780 N N . ARG A 1 97 ? -7.899 13.153 -3.751 1.00 59.12 97 ARG A N 1
ATOM 781 C CA . ARG A 1 97 ? -8.062 11.771 -3.234 1.00 59.12 97 ARG A CA 1
ATOM 782 C C . ARG A 1 97 ? -8.141 10.715 -4.348 1.00 59.12 97 ARG A C 1
ATOM 784 O O . ARG A 1 97 ? -7.432 9.721 -4.285 1.00 59.12 97 ARG A O 1
ATOM 791 N N . SER A 1 98 ? -8.845 11.016 -5.441 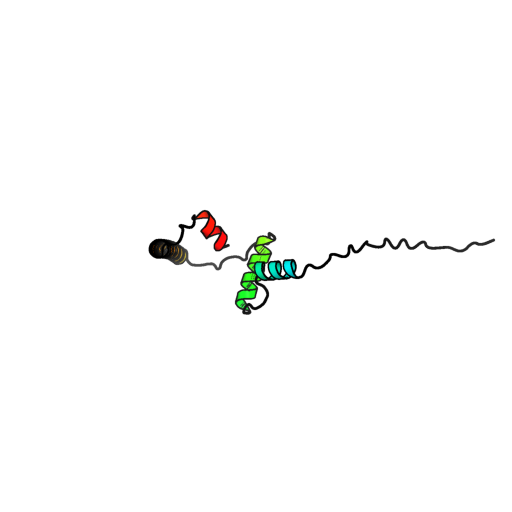1.00 57.84 98 SER A N 1
ATOM 792 C CA . SER A 1 98 ? -8.944 10.152 -6.630 1.00 57.84 98 SER A CA 1
ATOM 793 C C . SER A 1 98 ? -7.614 9.858 -7.342 1.00 57.84 98 SER A C 1
ATOM 795 O O . SER A 1 98 ? -7.529 8.903 -8.110 1.00 57.84 98 SER A O 1
ATOM 797 N N . GLN A 1 99 ? -6.577 10.669 -7.124 1.00 59.09 99 GLN A N 1
ATOM 798 C CA . GLN A 1 99 ? -5.222 10.426 -7.626 1.00 59.09 99 GLN A CA 1
ATOM 799 C C . GLN A 1 99 ? -4.337 9.682 -6.616 1.00 59.09 99 GLN A C 1
ATOM 801 O O . GLN A 1 99 ? -3.344 9.083 -7.016 1.00 59.09 99 GLN A O 1
ATOM 806 N N . ILE A 1 100 ? -4.696 9.688 -5.330 1.00 58.62 100 ILE A N 1
ATOM 807 C CA . ILE A 1 100 ? -4.001 8.935 -4.276 1.00 58.62 100 ILE A CA 1
ATOM 808 C C . ILE A 1 100 ? -4.371 7.451 -4.374 1.00 58.62 100 ILE A C 1
ATOM 810 O O . ILE A 1 100 ? -3.486 6.598 -4.338 1.00 58.62 100 ILE A O 1
ATOM 814 N N . ASP A 1 101 ? -5.652 7.147 -4.589 1.00 54.31 101 ASP A N 1
ATOM 815 C CA . ASP A 1 101 ? -6.142 5.766 -4.703 1.00 54.31 101 ASP A CA 1
ATOM 816 C C . ASP A 1 101 ? -5.573 5.054 -5.945 1.00 54.31 101 ASP A C 1
ATOM 818 O O . ASP A 1 101 ? -5.170 3.897 -5.870 1.00 54.31 101 ASP A O 1
ATOM 822 N N . LYS A 1 102 ? -5.404 5.782 -7.061 1.00 52.78 102 LYS A N 1
ATOM 823 C CA . LYS A 1 102 ? -4.733 5.294 -8.286 1.00 52.78 102 LYS A CA 1
ATOM 824 C C . LYS A 1 102 ? -3.225 5.076 -8.137 1.00 52.78 102 LYS A C 1
ATOM 826 O O . LYS A 1 102 ? -2.621 4.464 -9.007 1.00 52.78 102 LYS A O 1
ATOM 831 N N . LYS A 1 103 ? -2.607 5.639 -7.095 1.00 48.66 103 LYS A N 1
ATOM 832 C CA . LYS A 1 103 ? -1.169 5.504 -6.814 1.00 48.66 103 LYS A CA 1
ATOM 833 C C . LYS A 1 103 ? -0.877 4.342 -5.852 1.00 48.66 103 LYS A C 1
ATOM 835 O O . LYS A 1 103 ? 0.274 3.934 -5.742 1.00 48.66 103 LYS A O 1
ATOM 840 N N . LYS A 1 104 ? -1.904 3.852 -5.142 1.00 45.34 104 LYS A N 1
ATOM 841 C CA . LYS A 1 104 ? -1.839 2.725 -4.195 1.00 45.34 104 LYS A CA 1
ATOM 842 C C . LYS A 1 104 ? -2.288 1.381 -4.789 1.00 45.34 104 LYS A C 1
ATOM 844 O O . LYS A 1 104 ? -1.961 0.361 -4.192 1.00 45.34 104 LYS A O 1
ATOM 849 N N . MET A 1 105 ? -3.026 1.383 -5.904 1.00 41.03 105 MET A N 1
ATOM 850 C CA . MET A 1 105 ? -3.281 0.201 -6.749 1.00 41.03 105 MET A CA 1
ATOM 851 C C . MET A 1 105 ? -2.167 0.023 -7.781 1.00 41.03 105 MET A C 1
ATOM 853 O O . MET A 1 105 ? -1.803 -1.140 -8.054 1.00 41.03 105 MET A O 1
#

Foldseek 3Di:
DDDDDDDPPPPPPPPPDPPPPDPVVVVVVCVVLVCPPDDPVVNVVSVLVVVVVVVDDHDDDDDDDPVVVVVVVVVVVVVVVVVQVVCVVVVHDRDDPVVVVVVVD

Sequence (105 aa):
MRKEKKDKKNKEKVKKSKIEFDLKKAKMEVLQLGLKGLASDEKEDATVRMLTKLGAKPPKNKAVNYKEFLAKKQSEKQNLLKEQEMRKLFGGKLIKRSQIDKKKM

Organism: Helobdella robusta (NCBI:txid6412)